Protein AF-A0A8C8ATA3-F1 (afdb_monomer)

Secondary structure (DSSP, 8-state):
--------SHHHHHHHHHHHHHHHHTTB-TTSBB--S-GGGTTTGGGTEEEETTTEEEE-------STTHHHHHHHSTTTTSS---

pLDDT: mean 77.03, std 16.54, range [39.28, 95.19]

Sequence (86 aa):
MGGSGQGHGTHRLRWVCFWEVISDEHGIDPTGSYHGDSDLQLERINVYYNEAAGNKYVPRAILVDLEPGTMDSVRSGPFGQIFRPD

Radius of gyration: 15.34 Å; Cα contacts (8 Å, |Δi|>4): 71; chains: 1; bounding box: 55×21×36 Å

Structure (mmCIF, N/CA/C/O backbone):
data_AF-A0A8C8ATA3-F1
#
_entry.id   AF-A0A8C8ATA3-F1
#
loop_
_atom_site.group_PDB
_atom_site.id
_atom_site.type_symbol
_atom_site.label_atom_id
_atom_site.label_alt_id
_atom_site.label_comp_id
_atom_site.label_asym_id
_atom_site.label_entity_id
_atom_site.label_seq_id
_atom_site.pdbx_PDB_ins_code
_atom_site.Cartn_x
_atom_site.Cartn_y
_atom_site.Cartn_z
_atom_site.occupancy
_atom_site.B_iso_or_equiv
_atom_site.auth_seq_id
_atom_site.auth_comp_id
_atom_site.auth_asym_id
_atom_site.auth_atom_id
_atom_site.pdbx_PDB_model_num
ATOM 1 N N . MET A 1 1 ? 42.146 1.023 -16.717 1.00 39.28 1 MET A N 1
ATOM 2 C CA . MET A 1 1 ? 41.026 1.940 -17.018 1.00 39.28 1 MET A CA 1
ATOM 3 C C . MET A 1 1 ? 39.740 1.209 -16.664 1.00 39.28 1 MET A C 1
ATOM 5 O O . MET A 1 1 ? 39.310 0.358 -17.427 1.00 39.28 1 MET A O 1
ATOM 9 N N . GLY A 1 2 ? 39.235 1.415 -15.444 1.00 39.66 2 GLY A N 1
ATOM 10 C CA . GLY A 1 2 ? 38.032 0.747 -14.942 1.00 39.66 2 GLY A CA 1
ATOM 11 C C . GLY A 1 2 ? 36.792 1.474 -15.444 1.00 39.66 2 GLY A C 1
ATOM 12 O O . GLY A 1 2 ? 36.590 2.635 -15.100 1.00 39.66 2 GLY A O 1
ATOM 13 N N . GLY A 1 3 ? 36.020 0.809 -16.301 1.00 41.47 3 GLY A N 1
ATOM 14 C CA . GLY A 1 3 ? 34.750 1.311 -16.810 1.00 41.47 3 GLY A CA 1
ATOM 15 C C . GLY A 1 3 ? 33.707 1.365 -15.699 1.00 41.47 3 GLY A C 1
ATOM 16 O O . GLY A 1 3 ? 33.454 0.382 -15.009 1.00 41.47 3 GLY A O 1
ATOM 17 N N . SER A 1 4 ? 33.135 2.546 -15.539 1.00 49.41 4 SER A N 1
ATOM 18 C CA . SER A 1 4 ? 32.039 2.915 -14.657 1.00 49.41 4 SER A CA 1
ATOM 19 C C . SER A 1 4 ? 30.786 2.062 -14.890 1.00 49.41 4 SER A C 1
ATOM 21 O O . SER A 1 4 ? 30.051 2.271 -15.854 1.00 49.41 4 SER A O 1
ATOM 23 N N . GLY A 1 5 ? 30.508 1.138 -13.965 1.00 47.41 5 GLY A N 1
ATOM 24 C CA . GLY A 1 5 ? 29.190 0.523 -13.802 1.00 47.41 5 GLY A CA 1
ATOM 25 C C . GLY A 1 5 ? 28.215 1.557 -13.244 1.00 47.41 5 GLY A C 1
ATOM 26 O O . GLY A 1 5 ? 28.257 1.888 -12.062 1.00 47.41 5 GLY A O 1
ATOM 27 N N . GLN A 1 6 ? 27.394 2.128 -14.120 1.00 50.28 6 GLN A N 1
ATOM 28 C CA . GLN A 1 6 ? 26.335 3.073 -13.766 1.00 50.28 6 GLN A CA 1
ATOM 29 C C . GLN A 1 6 ? 25.332 2.431 -12.787 1.00 50.28 6 GLN A C 1
ATOM 31 O O . GLN A 1 6 ? 24.998 1.253 -12.899 1.00 50.28 6 GLN A O 1
ATOM 36 N N . GLY A 1 7 ? 24.869 3.215 -11.809 1.00 51.06 7 GLY A N 1
ATOM 37 C CA . GLY A 1 7 ? 23.969 2.805 -10.726 1.00 51.06 7 GLY A CA 1
ATOM 38 C C . GLY A 1 7 ? 22.526 2.557 -11.174 1.00 51.06 7 GLY A C 1
ATOM 39 O O . GLY A 1 7 ? 21.631 3.318 -10.821 1.00 51.06 7 GLY A O 1
ATOM 40 N N . HIS A 1 8 ? 22.304 1.481 -11.929 1.00 54.06 8 HIS A N 1
ATOM 41 C CA . HIS A 1 8 ? 20.991 1.097 -12.471 1.00 54.06 8 HIS A CA 1
ATOM 42 C C . HIS A 1 8 ? 20.104 0.316 -11.473 1.00 54.06 8 HIS A C 1
ATOM 44 O O . HIS A 1 8 ? 18.901 0.197 -11.672 1.00 54.06 8 HIS A O 1
ATOM 50 N N . GLY A 1 9 ? 20.651 -0.161 -10.344 1.00 54.16 9 GLY A N 1
ATOM 51 C CA . GLY A 1 9 ? 19.899 -0.923 -9.326 1.00 54.16 9 GLY A CA 1
ATOM 52 C C . GLY A 1 9 ? 19.222 -0.090 -8.226 1.00 54.16 9 GLY A C 1
ATOM 53 O O . GLY A 1 9 ? 18.288 -0.555 -7.573 1.00 54.16 9 GLY A O 1
ATOM 54 N N . THR A 1 10 ? 19.656 1.151 -8.005 1.00 59.16 10 THR A N 1
ATOM 55 C CA . THR A 1 10 ? 19.259 1.965 -6.840 1.00 59.16 10 THR A CA 1
ATOM 56 C C . THR A 1 10 ? 17.820 2.467 -6.914 1.00 59.16 10 THR A C 1
ATOM 58 O O . THR A 1 10 ? 17.144 2.534 -5.891 1.00 59.16 10 THR A O 1
ATOM 61 N N . HIS A 1 11 ? 17.324 2.794 -8.112 1.00 61.34 11 HIS A N 1
ATOM 62 C CA . HIS A 1 11 ? 15.942 3.253 -8.293 1.00 61.34 11 HIS A CA 1
ATOM 63 C C . HIS A 1 11 ? 14.932 2.122 -8.067 1.00 61.34 11 HIS A C 1
ATOM 65 O O . HIS A 1 11 ? 13.929 2.330 -7.389 1.00 61.34 11 HIS A O 1
ATOM 71 N N . ARG A 1 12 ? 15.238 0.914 -8.558 1.00 61.84 12 ARG A N 1
ATOM 72 C CA . ARG A 1 12 ? 14.417 -0.292 -8.382 1.00 61.84 12 ARG A CA 1
ATOM 73 C C . ARG A 1 12 ? 14.330 -0.715 -6.916 1.00 61.84 12 ARG A C 1
ATOM 75 O O . ARG A 1 12 ? 13.236 -0.928 -6.408 1.00 61.84 12 ARG A O 1
ATOM 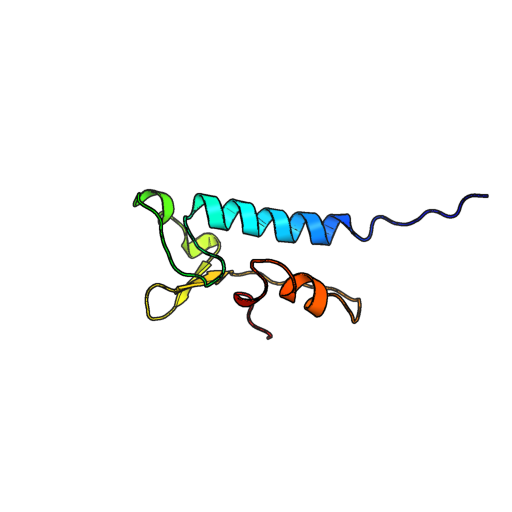82 N N . LEU A 1 13 ? 15.475 -0.769 -6.231 1.00 68.00 13 LEU A N 1
ATOM 83 C CA . LEU A 1 13 ? 15.543 -1.104 -4.806 1.00 68.00 13 LEU A CA 1
ATOM 84 C C . LEU A 1 13 ? 14.793 -0.080 -3.952 1.00 68.00 13 LEU A C 1
ATOM 86 O O . LEU A 1 13 ? 14.009 -0.454 -3.090 1.00 68.00 13 LEU A O 1
ATOM 90 N N . ARG A 1 14 ? 14.958 1.215 -4.241 1.00 75.19 14 ARG A N 1
ATOM 91 C CA . ARG A 1 14 ? 14.249 2.273 -3.513 1.00 75.19 14 ARG A CA 1
ATOM 92 C C . ARG A 1 14 ? 12.731 2.167 -3.661 1.00 75.19 14 ARG A C 1
ATOM 94 O O . ARG A 1 14 ? 12.014 2.480 -2.718 1.00 75.19 14 ARG A O 1
ATOM 101 N N . TRP A 1 15 ? 12.252 1.746 -4.829 1.00 76.94 15 TRP A N 1
ATOM 102 C CA . TRP A 1 15 ? 10.824 1.628 -5.107 1.00 76.94 15 TRP A CA 1
ATOM 103 C C . TRP A 1 15 ? 10.198 0.423 -4.397 1.00 76.94 15 TRP A C 1
ATOM 105 O O . TRP A 1 15 ? 9.156 0.569 -3.767 1.00 76.94 15 TRP A O 1
ATOM 115 N N . VAL A 1 16 ? 10.860 -0.740 -4.430 1.00 81.00 16 VAL A N 1
ATOM 116 C CA . VAL A 1 16 ? 10.414 -1.937 -3.694 1.00 81.00 16 VAL A CA 1
ATOM 117 C C . VAL A 1 16 ? 10.411 -1.673 -2.188 1.00 81.00 16 VAL A C 1
ATOM 119 O O . VAL A 1 16 ? 9.375 -1.844 -1.555 1.00 81.00 16 VAL A O 1
ATOM 122 N N . CYS A 1 17 ? 11.509 -1.147 -1.632 1.00 83.81 17 CYS A N 1
ATOM 123 C CA . CYS A 1 17 ? 11.589 -0.866 -0.198 1.00 83.81 17 CYS A CA 1
ATOM 124 C C . CYS A 1 17 ? 10.550 0.164 0.265 1.00 83.81 17 CYS A C 1
ATOM 126 O O . CYS A 1 17 ? 10.052 0.072 1.381 1.00 83.81 17 CYS A O 1
ATOM 128 N N . PHE A 1 18 ? 10.204 1.145 -0.576 1.00 88.62 18 PHE A N 1
ATOM 129 C CA . PHE A 1 18 ? 9.161 2.114 -0.240 1.00 88.62 18 PHE A CA 1
ATOM 130 C C . PHE A 1 18 ? 7.803 1.433 -0.033 1.00 88.62 18 PHE A C 1
ATOM 132 O O . PHE A 1 18 ? 7.149 1.673 0.979 1.00 88.62 18 PHE A O 1
ATOM 139 N N . TRP A 1 19 ? 7.391 0.567 -0.963 1.00 90.69 19 TRP A N 1
A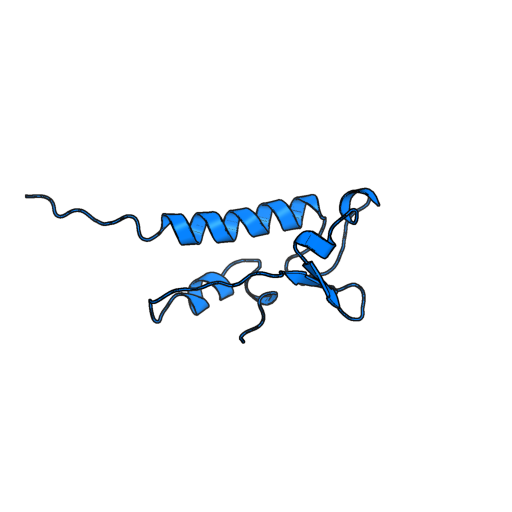TOM 140 C CA . TRP A 1 19 ? 6.110 -0.132 -0.851 1.00 90.69 19 TRP A CA 1
ATOM 141 C C . TRP A 1 19 ? 6.109 -1.195 0.240 1.00 90.69 19 TRP A C 1
ATOM 143 O O . TRP A 1 19 ? 5.073 -1.380 0.864 1.00 90.69 19 TRP A O 1
ATOM 153 N N . GLU A 1 20 ? 7.241 -1.842 0.520 1.00 89.56 20 GLU A N 1
ATOM 154 C CA . GLU A 1 20 ? 7.372 -2.750 1.667 1.00 89.56 20 GLU A CA 1
ATOM 155 C C . GLU A 1 20 ? 7.108 -2.016 2.988 1.00 89.56 20 GLU A C 1
ATOM 157 O O . GLU A 1 20 ? 6.262 -2.447 3.765 1.00 89.56 20 GLU A O 1
ATOM 162 N N . VAL A 1 21 ? 7.765 -0.870 3.207 1.00 93.44 21 VAL A N 1
ATOM 163 C CA . VAL A 1 21 ? 7.620 -0.083 4.444 1.00 93.44 21 VAL A CA 1
ATOM 164 C C . VAL A 1 21 ? 6.206 0.474 4.594 1.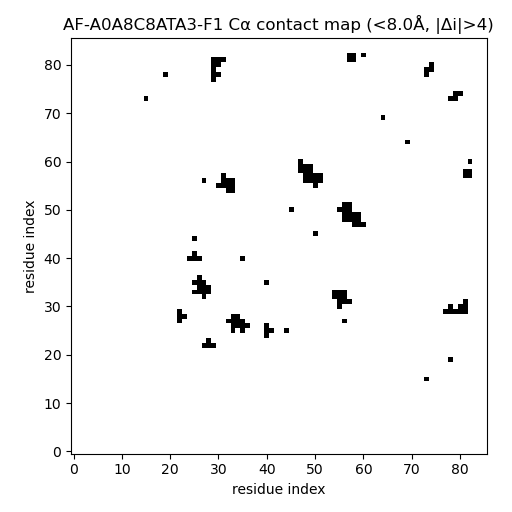00 93.44 21 VAL A C 1
ATOM 166 O O . VAL A 1 21 ? 5.588 0.302 5.637 1.00 93.44 21 VAL A O 1
ATOM 169 N N . ILE A 1 22 ? 5.660 1.099 3.546 1.00 93.75 22 ILE A N 1
ATOM 170 C CA . ILE A 1 22 ? 4.307 1.672 3.601 1.00 93.75 22 ILE A CA 1
ATOM 171 C C . ILE A 1 22 ? 3.244 0.576 3.774 1.00 93.75 22 ILE A C 1
ATOM 173 O O . ILE A 1 22 ? 2.246 0.800 4.451 1.00 93.75 22 ILE A O 1
ATOM 177 N N . SER A 1 23 ? 3.423 -0.608 3.180 1.00 94.06 23 SER A N 1
ATOM 178 C CA . SER A 1 23 ? 2.490 -1.726 3.390 1.00 94.06 23 SER A CA 1
ATOM 179 C C . SER A 1 23 ? 2.517 -2.210 4.839 1.00 94.06 23 SER A C 1
ATOM 181 O O . SER A 1 23 ? 1.455 -2.393 5.425 1.00 94.06 23 SER A O 1
ATOM 183 N N . ASP A 1 24 ? 3.707 -2.352 5.429 1.00 93.88 24 ASP A N 1
ATOM 184 C CA . ASP A 1 24 ? 3.877 -2.760 6.828 1.00 93.88 24 ASP A CA 1
ATOM 185 C C . ASP A 1 24 ? 3.250 -1.745 7.801 1.00 93.88 24 ASP A C 1
ATOM 187 O O . ASP A 1 24 ? 2.438 -2.114 8.649 1.00 93.88 24 ASP A O 1
ATOM 191 N N . GLU A 1 25 ? 3.514 -0.446 7.611 1.00 94.56 25 GLU A N 1
ATOM 192 C CA . GLU A 1 25 ? 2.936 0.629 8.434 1.00 94.56 25 GLU A CA 1
ATOM 193 C C . GLU A 1 25 ? 1.399 0.644 8.390 1.00 94.56 25 GLU A C 1
ATOM 195 O O . GLU A 1 25 ? 0.743 0.838 9.418 1.00 94.56 25 GLU A O 1
ATOM 200 N N . HIS A 1 26 ? 0.817 0.404 7.212 1.00 95.00 26 HIS A N 1
ATOM 201 C CA . HIS A 1 26 ? -0.633 0.363 7.007 1.00 95.00 26 HIS A CA 1
ATOM 202 C C . HIS A 1 26 ? -1.259 -1.021 7.280 1.00 95.00 26 HIS A C 1
ATOM 204 O O . HIS A 1 26 ? -2.469 -1.186 7.119 1.00 95.00 26 HIS A O 1
ATOM 210 N N . GLY A 1 27 ? -0.470 -2.020 7.691 1.00 95.06 27 GLY A N 1
ATOM 211 C CA . GLY A 1 27 ? -0.952 -3.378 7.960 1.00 95.06 27 GLY A CA 1
ATOM 212 C C . GLY A 1 27 ? -1.518 -4.087 6.725 1.00 95.06 27 GLY A C 1
ATOM 213 O O . GLY A 1 27 ? -2.429 -4.905 6.853 1.00 95.06 27 GLY A O 1
ATOM 214 N N . ILE A 1 28 ? -1.028 -3.750 5.531 1.00 95.19 28 ILE A N 1
ATOM 215 C CA . ILE A 1 28 ? -1.439 -4.353 4.262 1.00 95.19 28 ILE A CA 1
ATOM 216 C C . ILE A 1 28 ? -0.483 -5.490 3.920 1.00 95.19 28 ILE A C 1
ATOM 218 O O . ILE A 1 28 ? 0.722 -5.294 3.776 1.00 95.19 28 ILE A O 1
ATOM 222 N N . ASP A 1 29 ? -1.021 -6.695 3.773 1.00 92.06 29 ASP A N 1
ATOM 223 C CA . ASP A 1 29 ? -0.220 -7.850 3.391 1.00 92.06 29 ASP A CA 1
ATOM 224 C C . ASP A 1 29 ? 0.136 -7.833 1.886 1.00 92.06 29 ASP A C 1
ATOM 226 O O . ASP A 1 29 ? -0.429 -7.069 1.091 1.00 92.06 29 ASP A O 1
ATOM 230 N N . PRO A 1 30 ? 1.021 -8.734 1.430 1.00 87.94 30 PRO A N 1
ATOM 231 C CA . PRO A 1 30 ? 1.361 -8.842 0.016 1.00 87.94 30 PRO A CA 1
ATOM 232 C C . PRO A 1 30 ? 0.238 -9.362 -0.894 1.00 87.94 30 PRO A C 1
ATOM 234 O O . PRO A 1 30 ? 0.469 -9.576 -2.081 1.00 87.94 30 PRO A O 1
ATOM 237 N N . THR A 1 31 ? -0.970 -9.594 -0.377 1.00 88.38 31 THR A N 1
ATOM 238 C CA . THR A 1 31 ? -2.175 -9.889 -1.164 1.00 88.38 31 THR A CA 1
ATOM 239 C C . THR A 1 31 ? -3.109 -8.678 -1.279 1.00 88.38 31 THR A C 1
ATOM 241 O O . THR A 1 31 ? -4.085 -8.734 -2.042 1.00 88.38 31 THR A O 1
ATOM 244 N N . GLY A 1 32 ? -2.792 -7.579 -0.584 1.00 90.44 32 GLY A N 1
ATOM 245 C CA . GLY A 1 32 ? -3.603 -6.370 -0.474 1.00 90.44 32 GLY A CA 1
ATOM 246 C C . GLY A 1 32 ? -4.658 -6.440 0.634 1.00 90.44 32 GLY A C 1
ATOM 247 O O . GLY A 1 32 ? -5.552 -5.599 0.655 1.00 90.44 32 GLY A O 1
ATOM 248 N N . SER A 1 33 ? -4.612 -7.440 1.510 1.00 93.06 33 SER A N 1
ATOM 249 C CA . SER A 1 33 ? -5.555 -7.623 2.615 1.00 93.06 33 SER A CA 1
ATOM 250 C C . SER A 1 33 ? -5.084 -6.854 3.848 1.00 93.06 33 SER A C 1
ATOM 252 O O . SER A 1 33 ? -3.902 -6.880 4.189 1.00 93.06 33 SER A O 1
ATOM 254 N N . TYR A 1 34 ? -6.008 -6.176 4.528 1.00 93.12 34 TYR A N 1
ATOM 255 C CA . TYR A 1 34 ? -5.710 -5.480 5.779 1.00 93.12 34 TYR A CA 1
ATOM 256 C C . TYR A 1 34 ? -5.718 -6.446 6.970 1.00 93.12 34 TYR A C 1
ATOM 258 O O . TYR A 1 34 ? -6.692 -7.165 7.196 1.00 93.12 34 TYR A O 1
ATOM 266 N N . HIS A 1 35 ? -4.634 -6.421 7.741 1.00 92.25 35 HIS A N 1
ATOM 267 C CA . HIS A 1 35 ? -4.417 -7.196 8.963 1.00 92.25 35 HIS A CA 1
ATOM 268 C C . HIS A 1 35 ? -3.974 -6.318 10.143 1.00 92.25 35 HIS A C 1
ATOM 270 O O . HIS A 1 35 ? -3.423 -6.827 11.119 1.00 92.25 35 HIS A O 1
ATOM 276 N N . GLY A 1 36 ? -4.187 -5.005 10.048 1.00 89.62 36 GLY A N 1
ATOM 277 C CA . GLY A 1 36 ? -3.870 -4.072 11.121 1.00 89.62 36 GLY A CA 1
ATOM 278 C C . GLY A 1 36 ? -4.820 -4.173 12.314 1.00 89.62 36 GLY A C 1
ATOM 279 O O . GLY A 1 36 ? -5.877 -4.806 12.259 1.00 89.62 36 GLY A O 1
ATOM 280 N N . ASP A 1 37 ? -4.421 -3.536 13.407 1.00 92.19 37 ASP A N 1
ATOM 281 C CA . ASP A 1 37 ? -5.121 -3.541 14.693 1.00 92.19 37 ASP A CA 1
ATOM 282 C C . ASP A 1 37 ? -5.540 -2.136 15.156 1.00 92.19 37 ASP A C 1
ATOM 284 O O . ASP A 1 37 ? -6.112 -1.979 16.238 1.00 92.19 37 ASP A O 1
ATOM 288 N N . SER A 1 38 ? -5.285 -1.114 14.333 1.00 92.56 38 SER A N 1
ATOM 289 C CA . SER A 1 38 ? -5.527 0.288 14.657 1.00 92.56 38 SER A CA 1
ATOM 290 C C . SER A 1 38 ? -6.144 1.053 13.490 1.00 92.56 38 SER A C 1
ATOM 292 O O . SER A 1 38 ? -5.621 1.042 12.374 1.00 92.56 38 SER A O 1
ATOM 294 N N . ASP A 1 39 ? -7.199 1.823 13.774 1.00 90.75 39 ASP A N 1
ATOM 295 C CA . ASP A 1 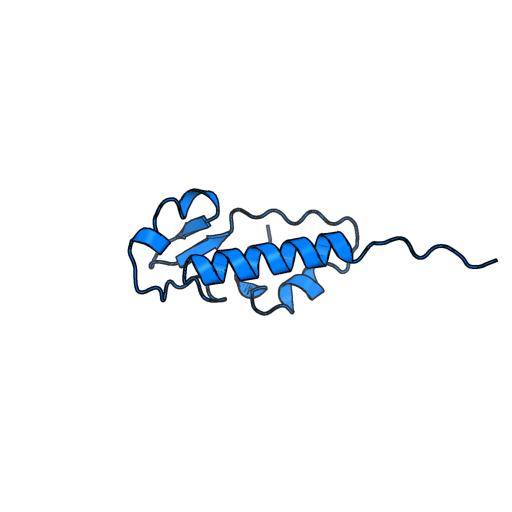39 ? -7.862 2.704 12.801 1.00 90.75 39 ASP A CA 1
ATOM 296 C C . ASP A 1 39 ? -6.904 3.750 12.203 1.00 90.75 39 ASP A C 1
ATOM 298 O O . ASP A 1 39 ? -7.092 4.198 11.070 1.00 90.75 39 ASP A O 1
ATOM 302 N N . LEU A 1 40 ? -5.839 4.113 12.932 1.00 94.50 40 LEU A N 1
ATOM 303 C CA . LEU A 1 40 ? -4.801 5.028 12.442 1.00 94.50 40 LEU A CA 1
ATOM 304 C C . LEU A 1 40 ? -4.083 4.477 11.205 1.00 94.50 40 LEU A C 1
ATOM 306 O O . LEU A 1 40 ? -3.662 5.249 10.350 1.00 94.50 40 LEU A O 1
ATOM 310 N N . GLN A 1 41 ? -3.986 3.153 11.070 1.00 93.25 41 GLN A N 1
ATOM 311 C CA . GLN A 1 41 ? -3.369 2.506 9.909 1.00 93.25 41 GLN A CA 1
ATOM 312 C C . GLN A 1 41 ? -4.244 2.606 8.657 1.00 93.25 41 GLN A C 1
ATOM 314 O O . GLN A 1 41 ? -3.753 2.433 7.551 1.00 93.25 41 GLN A O 1
ATOM 319 N N . LEU A 1 42 ? -5.534 2.910 8.790 1.00 92.75 42 LEU A N 1
ATOM 320 C CA . LEU A 1 42 ? -6.412 3.174 7.648 1.00 92.75 42 LEU A CA 1
ATOM 321 C C . LEU A 1 42 ? -6.558 4.676 7.374 1.00 92.75 42 LEU A C 1
ATOM 323 O O . LEU A 1 42 ? -7.075 5.077 6.325 1.00 92.75 42 LEU A O 1
ATOM 327 N N . GLU A 1 43 ? -6.069 5.530 8.276 1.00 93.81 43 GLU A N 1
ATOM 328 C CA . GLU A 1 43 ? -6.138 6.972 8.103 1.00 93.81 43 GLU A CA 1
ATOM 329 C C . GLU A 1 43 ? -5.329 7.400 6.868 1.00 93.81 43 GLU A C 1
ATOM 331 O O . GLU A 1 43 ? -4.138 7.124 6.738 1.00 93.81 43 GLU A O 1
ATOM 336 N N . ARG A 1 44 ? -5.992 8.090 5.929 1.00 92.50 44 ARG A N 1
ATOM 337 C CA . ARG A 1 44 ? -5.400 8.565 4.661 1.00 92.50 44 ARG A CA 1
ATOM 338 C C . ARG A 1 44 ? -4.780 7.463 3.789 1.00 92.50 44 ARG A C 1
ATOM 340 O O . ARG A 1 44 ? -4.018 7.775 2.874 1.00 92.50 44 ARG A O 1
ATOM 347 N N . ILE A 1 45 ? -5.156 6.196 3.978 1.00 92.94 45 ILE A N 1
ATOM 348 C CA . ILE A 1 45 ? -4.668 5.085 3.145 1.00 92.94 45 ILE A CA 1
ATOM 349 C C . ILE A 1 45 ? -4.947 5.305 1.647 1.00 92.94 45 ILE A C 1
ATOM 351 O O . ILE A 1 45 ? -4.179 4.886 0.781 1.00 92.94 45 ILE A O 1
ATOM 355 N N . ASN A 1 46 ? -6.000 6.063 1.332 1.00 91.44 46 ASN A N 1
ATOM 356 C CA . ASN A 1 46 ? -6.391 6.453 -0.020 1.00 91.44 46 ASN A CA 1
ATOM 357 C C . ASN A 1 46 ? -5.363 7.330 -0.767 1.00 91.44 46 ASN A C 1
ATOM 359 O O . ASN A 1 46 ? -5.486 7.489 -1.984 1.00 91.44 46 ASN A O 1
ATOM 363 N N . VAL A 1 47 ? -4.373 7.899 -0.065 1.00 93.50 47 VAL A N 1
ATOM 364 C CA . VAL A 1 47 ? -3.255 8.644 -0.668 1.00 93.50 47 VAL A CA 1
ATOM 365 C C . VAL A 1 47 ? -2.388 7.716 -1.518 1.00 93.50 47 VAL A C 1
ATOM 367 O O . VAL A 1 47 ? -2.037 8.066 -2.644 1.00 93.50 47 VAL A O 1
ATOM 370 N N . TYR A 1 48 ? -2.088 6.521 -1.005 1.00 92.56 48 TYR A N 1
ATOM 371 C CA . TYR A 1 48 ? -1.214 5.553 -1.668 1.00 92.56 48 TYR A CA 1
ATOM 372 C C . TYR A 1 48 ? -1.970 4.373 -2.270 1.00 92.56 48 TYR A C 1
ATOM 374 O O . TYR A 1 48 ? -1.501 3.807 -3.251 1.00 92.56 48 TYR A O 1
ATOM 382 N N . TYR A 1 49 ? -3.144 4.022 -1.748 1.00 94.44 49 TYR A N 1
ATOM 383 C CA . TYR A 1 49 ? -3.917 2.868 -2.197 1.00 94.44 49 TYR A CA 1
ATOM 384 C C . TYR A 1 49 ? -5.274 3.266 -2.785 1.00 94.44 49 TYR A C 1
ATOM 386 O O . TYR A 1 49 ? -5.845 4.322 -2.511 1.00 94.44 49 TYR A O 1
ATOM 394 N N . ASN A 1 50 ? -5.806 2.386 -3.622 1.00 92.75 50 ASN A N 1
ATOM 395 C CA . ASN A 1 50 ? -7.221 2.309 -3.938 1.00 92.75 50 ASN A CA 1
ATOM 396 C C . ASN A 1 50 ? -7.844 1.202 -3.096 1.00 92.75 50 ASN A C 1
ATOM 398 O O . ASN A 1 50 ? -7.320 0.090 -3.076 1.00 92.75 50 ASN A O 1
ATOM 402 N N . GLU A 1 51 ? -8.985 1.482 -2.482 1.00 92.31 51 GLU A N 1
ATOM 403 C CA . GLU A 1 51 ? -9.828 0.441 -1.909 1.00 92.31 51 GLU A CA 1
ATOM 404 C C . GLU A 1 51 ? -10.658 -0.204 -3.028 1.00 92.31 51 GLU A C 1
ATOM 406 O O . GLU A 1 51 ? -11.361 0.467 -3.786 1.00 92.31 51 GLU A O 1
ATOM 411 N N . ALA A 1 52 ? -10.519 -1.515 -3.169 1.00 87.62 52 ALA A N 1
ATOM 412 C CA . ALA A 1 52 ? -11.279 -2.363 -4.068 1.00 87.62 52 ALA A CA 1
ATOM 413 C C . ALA A 1 52 ? -12.297 -3.192 -3.272 1.00 87.62 52 ALA A C 1
ATOM 415 O O . ALA A 1 52 ? -12.264 -3.259 -2.044 1.00 87.62 52 ALA A O 1
ATOM 416 N N . ALA A 1 53 ? -13.205 -3.861 -3.986 1.00 85.81 53 ALA A N 1
ATOM 417 C CA . ALA A 1 53 ? -14.202 -4.719 -3.358 1.00 85.81 53 ALA A CA 1
ATOM 418 C C . ALA A 1 53 ? -13.554 -5.787 -2.456 1.00 85.81 53 ALA A C 1
ATOM 420 O O . ALA A 1 53 ? -12.561 -6.411 -2.835 1.00 85.81 53 ALA A O 1
ATOM 421 N N . GLY A 1 54 ? -14.159 -6.016 -1.286 1.00 82.62 54 GLY A N 1
ATOM 422 C CA . GLY A 1 54 ? -13.711 -7.030 -0.330 1.00 82.62 54 GLY A CA 1
ATOM 423 C C . GLY A 1 54 ? -12.529 -6.603 0.544 1.00 82.62 54 GLY A C 1
ATOM 424 O O . GLY A 1 54 ? -11.699 -7.450 0.853 1.00 82.62 54 GLY A O 1
ATOM 425 N N . ASN A 1 55 ? -12.444 -5.320 0.922 1.00 84.75 55 ASN A N 1
ATOM 426 C CA . ASN A 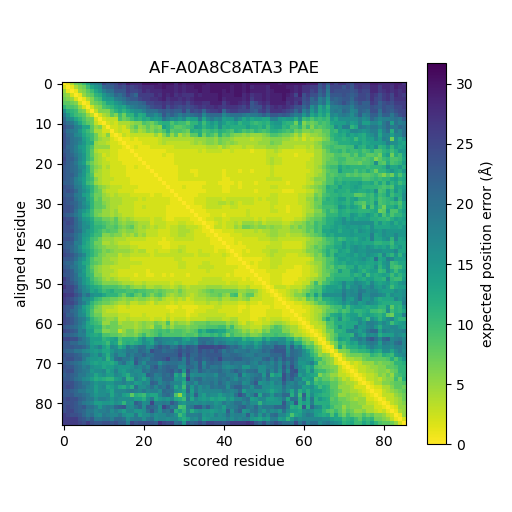1 55 ? -11.376 -4.758 1.764 1.00 84.75 55 ASN A CA 1
ATOM 427 C C . ASN A 1 55 ? -9.968 -5.032 1.215 1.00 84.75 55 ASN A C 1
ATOM 429 O O . ASN A 1 55 ? -9.027 -5.290 1.968 1.00 84.75 55 ASN A O 1
ATOM 433 N N . LYS A 1 56 ? -9.835 -5.002 -0.116 1.00 90.75 56 LYS A N 1
ATOM 434 C CA . LYS A 1 56 ? -8.542 -5.108 -0.788 1.00 90.75 56 LYS A CA 1
ATOM 435 C C . LYS A 1 56 ? -7.981 -3.732 -1.098 1.00 90.75 56 LYS A C 1
ATOM 437 O O . LYS A 1 56 ? -8.668 -2.909 -1.692 1.00 90.75 56 LYS A O 1
ATOM 442 N N . TYR A 1 57 ? -6.706 -3.530 -0.810 1.00 92.56 57 TYR A N 1
ATOM 443 C CA . TYR A 1 57 ? -5.978 -2.295 -1.062 1.00 92.56 57 TYR A CA 1
ATOM 444 C C . TYR A 1 57 ? -4.968 -2.497 -2.191 1.00 92.56 57 TYR A C 1
ATOM 446 O O . TYR A 1 57 ? -4.121 -3.387 -2.146 1.00 92.56 57 TYR A O 1
ATOM 454 N N . VAL A 1 58 ? -5.079 -1.676 -3.237 1.00 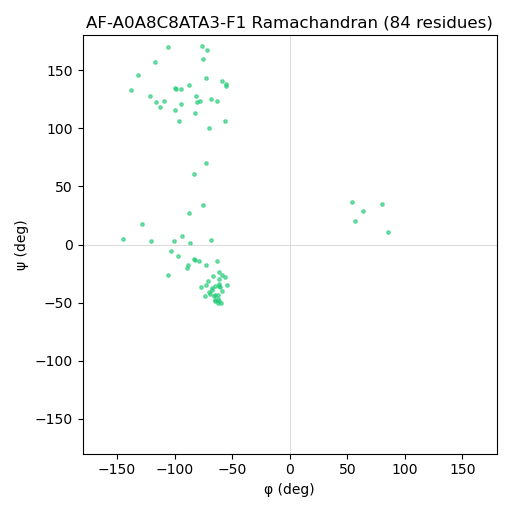91.50 58 VAL A N 1
ATOM 455 C CA . VAL A 1 58 ? -4.250 -1.758 -4.450 1.00 91.50 58 VAL A CA 1
ATOM 456 C C . VAL A 1 58 ? -3.395 -0.492 -4.585 1.00 91.50 58 VAL A C 1
ATOM 458 O O . VAL A 1 58 ? -3.972 0.595 -4.661 1.00 91.50 58 VAL A O 1
ATOM 461 N N . PRO A 1 59 ? -2.055 -0.587 -4.655 1.00 91.81 59 PRO A N 1
ATOM 462 C CA . PRO A 1 59 ? -1.167 0.567 -4.792 1.00 91.81 59 PRO A CA 1
ATOM 463 C C . PRO A 1 59 ? -1.487 1.456 -5.997 1.00 91.81 59 PRO A C 1
ATOM 465 O O . PRO A 1 59 ? -1.673 0.978 -7.117 1.00 91.81 59 PRO A O 1
ATOM 468 N N . ARG A 1 60 ? -1.466 2.773 -5.794 1.00 90.25 60 ARG A N 1
ATOM 469 C CA . ARG A 1 60 ? -1.481 3.813 -6.837 1.00 90.25 60 ARG A CA 1
ATOM 470 C C . ARG A 1 60 ? -0.062 4.045 -7.353 1.00 90.25 60 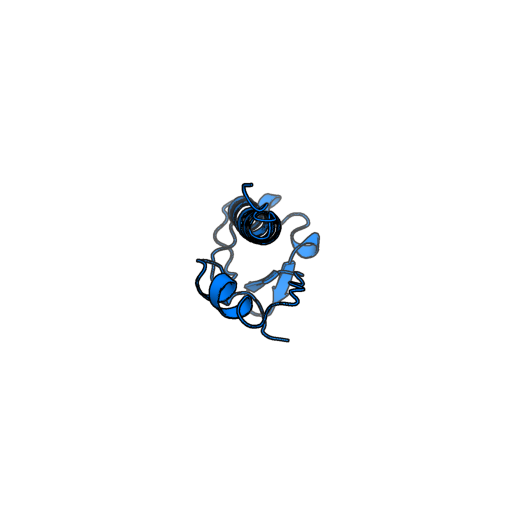ARG A C 1
ATOM 472 O O . ARG A 1 60 ? 0.504 5.125 -7.205 1.00 90.25 60 ARG A O 1
ATOM 479 N N . ALA A 1 61 ? 0.532 2.999 -7.908 1.00 83.50 61 ALA A N 1
ATOM 480 C CA . ALA A 1 61 ? 1.955 2.952 -8.185 1.00 83.50 61 ALA A CA 1
ATOM 481 C C . ALA A 1 61 ? 2.208 2.714 -9.676 1.00 83.50 61 ALA A C 1
ATOM 483 O O . ALA A 1 61 ? 1.669 1.771 -10.245 1.00 83.50 61 ALA A O 1
ATOM 484 N N . ILE A 1 62 ? 3.034 3.558 -10.299 1.00 73.75 62 ILE A N 1
ATOM 485 C CA . ILE A 1 62 ? 3.457 3.389 -11.694 1.00 73.75 62 ILE A CA 1
ATOM 486 C C . ILE A 1 62 ? 4.948 3.073 -11.694 1.00 73.75 62 ILE A C 1
ATOM 488 O O . ILE A 1 62 ? 5.762 3.883 -11.243 1.00 73.75 62 ILE A O 1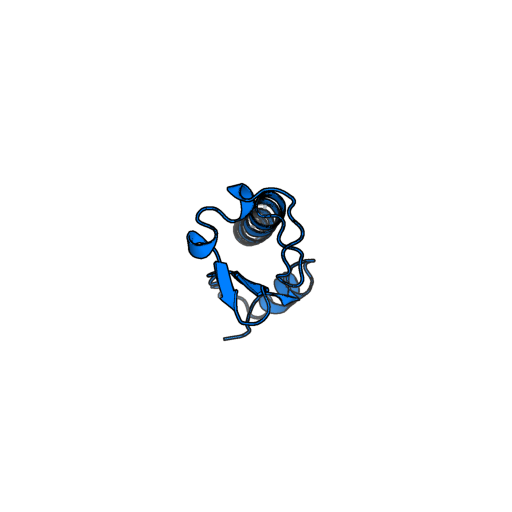
ATOM 492 N N . LEU A 1 63 ? 5.296 1.893 -12.200 1.00 70.38 63 LEU A N 1
ATOM 493 C CA . LEU A 1 63 ? 6.674 1.511 -12.462 1.00 70.38 63 LEU A CA 1
ATOM 494 C C . LEU A 1 63 ? 6.974 1.778 -13.938 1.00 70.38 63 LEU A C 1
ATOM 496 O O . LEU A 1 63 ? 6.511 1.047 -14.807 1.00 70.38 63 LEU A O 1
ATOM 500 N N . VAL A 1 64 ? 7.750 2.822 -14.218 1.00 63.19 64 VAL A N 1
ATOM 501 C CA . VAL A 1 64 ? 8.249 3.093 -15.570 1.00 63.19 64 VAL A CA 1
ATOM 502 C C . VAL A 1 64 ? 9.685 2.597 -15.649 1.00 63.19 64 VAL A C 1
ATOM 504 O O . VAL A 1 64 ? 10.553 3.121 -14.952 1.00 63.19 64 VAL A O 1
ATOM 507 N N . ASP A 1 65 ? 9.930 1.598 -16.492 1.00 64.44 65 ASP A N 1
ATOM 508 C CA . ASP A 1 65 ? 11.277 1.134 -16.819 1.00 64.44 65 ASP A CA 1
ATOM 509 C C . ASP A 1 65 ? 11.423 0.998 -18.343 1.00 64.44 65 ASP A C 1
ATOM 511 O O . ASP A 1 65 ? 10.456 0.692 -19.039 1.00 64.44 65 ASP A O 1
ATOM 515 N N . LEU A 1 66 ? 12.619 1.276 -18.864 1.00 58.53 66 LEU A N 1
ATOM 516 C CA . LEU A 1 66 ? 12.948 1.184 -20.293 1.00 58.53 66 LEU A CA 1
ATOM 517 C C . LEU A 1 66 ? 13.705 -0.115 -20.630 1.00 58.53 66 LEU A C 1
ATOM 519 O O . LEU A 1 66 ? 14.074 -0.319 -21.786 1.00 58.53 66 LEU A O 1
ATOM 523 N N . GLU A 1 67 ? 13.919 -1.003 -19.650 1.00 61.38 67 GLU A N 1
ATOM 524 C CA . GLU A 1 67 ? 14.545 -2.313 -19.855 1.00 61.38 67 GLU A CA 1
ATOM 525 C C . GLU A 1 67 ? 13.535 -3.480 -19.950 1.00 61.38 67 GLU A C 1
ATOM 527 O O . GLU A 1 67 ? 12.665 -3.632 -19.086 1.00 61.38 67 GLU A O 1
ATOM 532 N N . PRO A 1 68 ? 13.686 -4.394 -20.931 1.00 52.09 68 PRO A N 1
ATOM 533 C CA . PRO A 1 68 ? 12.770 -5.516 -21.174 1.00 52.09 68 PRO A CA 1
ATOM 534 C C . PRO A 1 68 ? 12.895 -6.697 -20.177 1.00 52.09 68 PRO A C 1
ATOM 536 O O . PRO A 1 68 ? 12.688 -7.844 -20.558 1.00 52.09 68 PRO A O 1
ATOM 539 N N . GLY A 1 69 ? 13.211 -6.445 -18.898 1.00 57.53 69 GLY A N 1
ATOM 540 C CA . GLY A 1 69 ? 13.346 -7.478 -17.847 1.00 57.53 69 GLY A CA 1
ATOM 541 C C . GLY A 1 69 ? 12.879 -7.060 -16.444 1.00 57.53 69 GLY A C 1
ATOM 542 O O . GLY A 1 69 ? 13.046 -7.794 -15.469 1.00 57.53 69 GLY A O 1
ATOM 543 N N . THR A 1 70 ? 12.306 -5.865 -16.304 1.00 59.91 70 THR A N 1
ATOM 544 C CA . THR A 1 70 ? 11.972 -5.274 -14.997 1.00 59.91 70 THR A CA 1
ATOM 545 C C . THR A 1 70 ? 10.722 -5.860 -14.362 1.00 59.91 70 THR A C 1
ATOM 547 O O . THR A 1 70 ? 10.678 -6.046 -13.142 1.00 59.91 70 THR A O 1
ATOM 550 N N . MET A 1 71 ? 9.722 -6.191 -15.180 1.00 61.72 71 MET A N 1
ATOM 551 C CA . MET A 1 71 ? 8.476 -6.775 -14.687 1.00 61.72 71 MET A CA 1
ATOM 552 C C . MET A 1 71 ? 8.712 -8.108 -13.967 1.00 61.72 71 MET A C 1
ATOM 554 O O . MET A 1 71 ? 8.080 -8.342 -12.940 1.00 61.72 71 MET A O 1
ATOM 558 N N . ASP A 1 72 ? 9.652 -8.940 -14.428 1.00 63.75 72 ASP A N 1
ATOM 559 C CA . ASP A 1 72 ? 9.943 -10.235 -13.796 1.00 63.75 72 ASP A CA 1
ATOM 560 C C . ASP A 1 72 ? 10.566 -10.082 -12.402 1.00 63.75 72 ASP A C 1
ATOM 562 O O . ASP A 1 72 ? 10.204 -10.808 -11.479 1.00 63.75 72 ASP A O 1
ATOM 566 N N . SER A 1 73 ? 11.438 -9.086 -12.196 1.00 62.81 73 SER A N 1
ATOM 567 C CA . SER A 1 73 ? 12.040 -8.832 -10.877 1.00 62.81 73 SER A CA 1
ATOM 568 C C . SER A 1 73 ? 11.026 -8.298 -9.863 1.00 62.81 73 SER A C 1
ATOM 570 O O . SER A 1 73 ? 11.011 -8.749 -8.720 1.00 62.81 73 SER A O 1
ATOM 572 N N . VAL A 1 74 ? 10.150 -7.369 -10.267 1.00 61.84 74 VAL A N 1
ATOM 573 C CA . VAL A 1 74 ? 9.103 -6.831 -9.377 1.00 61.84 74 VAL A CA 1
ATOM 574 C C . VAL A 1 74 ? 8.071 -7.902 -9.040 1.00 61.84 74 VAL A C 1
ATOM 576 O O . VAL A 1 74 ? 7.691 -8.027 -7.880 1.00 61.84 74 VAL A O 1
ATOM 579 N N . ARG A 1 75 ? 7.695 -8.744 -10.011 1.00 64.56 75 ARG A N 1
ATOM 580 C CA . ARG A 1 75 ? 6.808 -9.898 -9.790 1.00 64.56 75 ARG A CA 1
ATOM 581 C C . ARG A 1 75 ? 7.430 -10.990 -8.921 1.00 64.56 75 ARG A C 1
ATOM 583 O O . ARG A 1 75 ? 6.687 -11.719 -8.271 1.00 64.56 75 ARG A O 1
ATOM 590 N N . SER A 1 76 ? 8.759 -11.106 -8.908 1.00 66.06 76 SER A N 1
ATOM 591 C CA . SER A 1 76 ? 9.477 -12.062 -8.055 1.00 66.06 76 SER A CA 1
ATOM 592 C C . SER A 1 76 ? 9.615 -11.607 -6.597 1.00 66.06 76 SER A C 1
ATOM 594 O O . SER A 1 76 ? 9.954 -12.416 -5.736 1.00 66.06 76 SER A O 1
ATOM 596 N N . GLY A 1 77 ? 9.356 -10.324 -6.316 1.00 69.31 77 GLY A N 1
ATOM 597 C CA . GLY A 1 77 ? 9.356 -9.781 -4.963 1.00 69.31 77 GLY A CA 1
ATOM 598 C C . GLY A 1 77 ? 8.109 -10.192 -4.171 1.00 69.31 77 GLY A C 1
ATOM 599 O O . GLY A 1 77 ? 7.081 -10.518 -4.767 1.00 69.31 77 GLY A O 1
ATOM 600 N N . PRO A 1 78 ? 8.159 -10.135 -2.830 1.00 69.38 78 PRO A N 1
ATOM 601 C CA . PRO A 1 78 ? 7.048 -10.550 -1.971 1.00 69.38 78 PRO A CA 1
ATOM 602 C C . PRO A 1 78 ? 5.728 -9.838 -2.309 1.00 69.38 78 PRO A C 1
ATOM 604 O O . PRO A 1 78 ? 4.680 -10.473 -2.296 1.00 69.38 78 PRO A O 1
ATOM 607 N N . PHE A 1 79 ? 5.781 -8.566 -2.719 1.00 68.75 79 PHE A N 1
ATOM 608 C CA . PHE A 1 79 ? 4.616 -7.751 -3.101 1.00 68.75 79 PHE A CA 1
ATOM 609 C C . PHE A 1 79 ? 4.304 -7.757 -4.607 1.00 68.75 79 PHE A C 1
ATOM 611 O O . PHE A 1 79 ? 3.435 -7.025 -5.077 1.00 68.75 79 PHE A O 1
ATOM 618 N N . GLY A 1 80 ? 4.986 -8.593 -5.392 1.00 69.81 80 GLY A N 1
ATOM 619 C CA . GLY A 1 80 ? 4.894 -8.598 -6.851 1.00 69.81 80 GLY A CA 1
ATOM 620 C C . GLY A 1 80 ? 3.506 -8.905 -7.419 1.00 69.81 80 GLY A C 1
ATOM 621 O O . GLY A 1 80 ? 3.201 -8.505 -8.540 1.00 69.81 80 GLY A O 1
ATOM 622 N N . GLN A 1 81 ? 2.654 -9.584 -6.646 1.00 71.88 81 GLN A N 1
ATOM 623 C CA . GLN A 1 81 ? 1.310 -10.004 -7.059 1.00 71.88 81 GLN A CA 1
ATOM 624 C C . GLN A 1 81 ? 0.243 -8.906 -6.922 1.00 71.88 81 GLN A C 1
ATOM 626 O O . GLN A 1 81 ? -0.853 -9.061 -7.461 1.00 71.88 81 GLN A O 1
ATOM 631 N N . ILE A 1 82 ? 0.529 -7.804 -6.216 1.00 72.06 82 ILE A N 1
ATOM 632 C CA . ILE A 1 82 ? -0.467 -6.737 -5.981 1.00 72.06 82 ILE A CA 1
ATOM 633 C C . ILE A 1 82 ? -0.476 -5.691 -7.093 1.00 72.06 82 ILE A C 1
ATOM 635 O O . ILE A 1 82 ? -1.437 -4.932 -7.234 1.00 72.06 82 ILE A O 1
ATOM 639 N N . PHE A 1 83 ? 0.588 -5.652 -7.894 1.00 68.94 83 PHE A N 1
ATOM 640 C CA . PHE A 1 83 ? 0.716 -4.723 -9.004 1.00 68.94 83 PHE A CA 1
ATOM 641 C C . PHE A 1 83 ? -0.110 -5.215 -10.196 1.00 68.94 83 PHE A C 1
ATOM 643 O O . PHE A 1 83 ? 0.067 -6.334 -10.685 1.00 68.94 83 PHE A O 1
ATOM 650 N N . ARG A 1 84 ? -1.036 -4.373 -10.671 1.00 59.59 84 ARG A N 1
ATOM 651 C CA . ARG A 1 84 ? -1.801 -4.663 -11.890 1.00 59.59 84 ARG A CA 1
ATOM 652 C C . ARG A 1 84 ? -0.916 -4.502 -13.134 1.00 59.59 84 ARG A C 1
ATOM 654 O O . ARG A 1 84 ? -0.086 -3.600 -13.153 1.00 59.59 84 ARG A O 1
ATOM 661 N N . PRO A 1 85 ? -1.098 -5.349 -14.162 1.00 59.31 85 PRO A N 1
ATOM 662 C CA . PRO A 1 85 ? -0.244 -5.378 -15.347 1.00 59.31 85 PRO A CA 1
ATOM 663 C C . PRO A 1 85 ? -0.654 -4.411 -16.476 1.00 59.31 85 PRO A C 1
ATOM 665 O O . PRO A 1 85 ? -0.389 -4.746 -17.625 1.00 59.31 85 PRO A O 1
ATOM 668 N N . ASP A 1 86 ? -1.327 -3.291 -16.191 1.00 55.25 86 ASP A N 1
ATOM 669 C CA . ASP A 1 86 ? -1.650 -2.305 -17.245 1.00 55.25 86 ASP A CA 1
ATOM 670 C C . ASP A 1 86 ? -0.413 -1.486 -17.641 1.00 55.25 86 ASP A C 1
ATOM 672 O O . ASP A 1 86 ? 0.256 -0.964 -16.716 1.00 55.25 86 ASP A O 1
#

Orga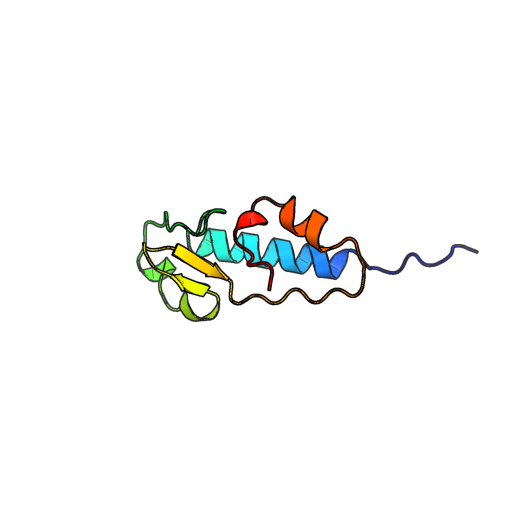nism: NCBI:txid257818

Foldseek 3Di:
DDDDPDPPCPVLVVVLVVCVVLCVQLCQFLQQAHDDDDPVSVVPLVVAWDQDPPRGTAGPDDDDDPDPCSLVVCCPDRNSVRHDPD

Nearest PDB structures (foldseek):
  8ahm-assembly1_D  TM=9.519E-01  e=5.816E-11  Bos taurus
  7z2n-assembly1_D  TM=9.534E-01  e=7.572E-11  Bos taurus
  7l05-assembly1_D  TM=9.546E-01  e=8.088E-11  Sus scrofa
  8asn-assembly1_B  TM=9.403E-01  e=6.636E-11  Bos taurus
  7ttn-assembly1_A  TM=9.456E-01  e=1.564E-10  Homo sapiens

InterPro domains:
  IPR000217 Tubulin [PR01161] (8-28)
  IPR000217 Tubulin [PR01161] (49-68)
  IPR036525 Tubulin/FtsZ, GTPase domain superfamily [G3DSA:3.40.50.1440] (16-86)
  IPR036525 Tubulin/FtsZ, GTPase domain superfamily [SSF52490] (17-86)

Solvent-accessible surface area (backbone atoms only — not comparable to full-atom values): 5412 Å² total; per-residue (Å²): 136,86,81,81,80,74,82,76,62,57,66,59,51,54,51,53,54,48,53,54,51,54,26,58,68,38,24,34,46,55,80,18,42,70,73,58,93,53,74,72,37,58,58,71,41,68,79,53,27,42,83,46,89,86,67,27,45,35,68,76,70,85,88,85,74,95,60,101,63,54,69,61,58,49,48,69,39,85,54,24,77,47,62,77,93,125

Mean predicted aligned error: 10.91 Å